Protein AF-A0A521NVI6-F1 (afdb_monomer_lite)

Sequence (77 aa):
MTTRAAVTSARPAPIPEEVDEDLDADGLPEDDFDAIDAEAADSLSEETGIDLTDASELDADNVPADEEFDRVMNAPD

Structure (mmCIF, N/CA/C/O backbone):
data_AF-A0A521NVI6-F1
#
_entry.id   AF-A0A521NVI6-F1
#
loop_
_atom_site.group_PDB
_atom_site.id
_atom_site.type_symbol
_atom_site.label_atom_id
_atom_site.label_alt_id
_atom_site.label_comp_id
_atom_site.label_asym_id
_atom_site.label_entity_id
_atom_site.label_seq_id
_atom_site.pdbx_PDB_ins_code
_atom_site.Cartn_x
_atom_site.Cartn_y
_atom_site.Cartn_z
_atom_site.occupancy
_atom_site.B_iso_or_equiv
_atom_site.auth_seq_id
_atom_site.auth_comp_id
_atom_site.auth_asym_id
_atom_site.auth_atom_id
_atom_site.pdbx_PDB_model_num
ATOM 1 N N . MET A 1 1 ? -53.068 -7.961 -36.682 1.00 45.75 1 MET A N 1
ATOM 2 C CA . MET A 1 1 ? -51.803 -7.771 -37.421 1.00 45.75 1 MET A CA 1
ATOM 3 C C . MET A 1 1 ? -50.923 -6.871 -36.570 1.00 45.75 1 MET A C 1
ATOM 5 O O . MET A 1 1 ? -51.190 -5.682 -36.528 1.00 45.75 1 MET A O 1
ATOM 9 N N . THR A 1 2 ? -49.954 -7.424 -35.836 1.00 53.59 2 THR A N 1
ATOM 10 C CA . THR A 1 2 ? -49.042 -6.631 -34.993 1.00 53.59 2 THR A CA 1
ATOM 11 C C . THR A 1 2 ? -47.617 -7.019 -35.360 1.00 53.59 2 THR A C 1
ATOM 13 O O . THR A 1 2 ? -47.223 -8.173 -35.205 1.00 53.59 2 THR A O 1
ATOM 16 N N . THR A 1 3 ? -46.884 -6.077 -35.942 1.00 57.78 3 THR A N 1
ATOM 17 C CA . THR A 1 3 ? -45.515 -6.240 -36.439 1.00 57.78 3 THR A CA 1
ATOM 18 C C . THR A 1 3 ? -44.519 -6.241 -35.279 1.00 57.78 3 THR A C 1
ATOM 20 O O . THR A 1 3 ? -44.504 -5.313 -34.475 1.00 57.78 3 THR A O 1
ATOM 23 N N . ARG A 1 4 ? -43.681 -7.281 -35.195 1.00 52.72 4 ARG A N 1
ATOM 24 C CA . ARG A 1 4 ? -42.535 -7.362 -34.275 1.00 52.72 4 ARG A CA 1
ATOM 25 C C . ARG A 1 4 ? -41.490 -6.316 -34.676 1.00 52.72 4 ARG A C 1
ATOM 27 O O . ARG A 1 4 ? -40.990 -6.361 -35.795 1.00 52.72 4 ARG A O 1
ATOM 34 N N . ALA A 1 5 ? -41.146 -5.412 -33.763 1.00 60.00 5 ALA A N 1
ATOM 35 C CA . ALA A 1 5 ? -39.959 -4.577 -33.899 1.00 60.00 5 ALA A CA 1
ATOM 36 C C . ALA A 1 5 ? -38.712 -5.465 -33.749 1.00 60.00 5 ALA A C 1
ATOM 38 O O . ALA A 1 5 ? -38.566 -6.171 -32.750 1.00 60.00 5 ALA A O 1
ATOM 39 N N . ALA A 1 6 ? -37.842 -5.465 -34.757 1.00 58.69 6 ALA A N 1
ATOM 40 C CA . ALA A 1 6 ? -36.524 -6.070 -34.656 1.00 58.69 6 ALA A CA 1
ATOM 41 C C . ALA A 1 6 ? -35.642 -5.142 -33.813 1.00 58.69 6 ALA A C 1
ATOM 43 O O . ALA A 1 6 ? -35.350 -4.019 -34.224 1.00 58.69 6 ALA A O 1
ATOM 44 N N . VAL A 1 7 ? -35.232 -5.601 -32.629 1.00 60.69 7 VAL A N 1
ATOM 45 C CA . VAL A 1 7 ? -34.123 -4.983 -31.905 1.00 60.69 7 VAL A CA 1
ATOM 46 C C . VAL A 1 7 ? -32.865 -5.284 -32.712 1.00 60.69 7 VAL A C 1
ATOM 48 O O . VAL A 1 7 ? -32.386 -6.415 -32.760 1.00 60.69 7 VAL A O 1
ATOM 51 N N . THR A 1 8 ? -32.380 -4.286 -33.446 1.00 58.53 8 THR A N 1
ATOM 52 C CA . THR A 1 8 ? -31.050 -4.360 -34.036 1.00 58.53 8 THR A CA 1
ATOM 53 C C . THR A 1 8 ? -30.074 -4.326 -32.869 1.00 58.53 8 THR A C 1
ATOM 55 O O . THR A 1 8 ? -29.851 -3.291 -32.248 1.00 58.53 8 THR A O 1
ATOM 58 N N . SER A 1 9 ? -29.577 -5.502 -32.489 1.00 59.59 9 SER A N 1
ATOM 59 C CA . SER A 1 9 ? -28.437 -5.623 -31.592 1.00 59.59 9 SER A CA 1
ATOM 60 C C . SER A 1 9 ? -27.256 -5.023 -32.346 1.00 59.59 9 SER A C 1
ATOM 62 O O . SER A 1 9 ? -26.634 -5.671 -33.187 1.00 59.59 9 SER A O 1
ATOM 64 N N . ALA A 1 10 ? -27.042 -3.724 -32.143 1.00 66.00 10 ALA A N 1
ATOM 65 C CA . ALA A 1 10 ? -25.844 -3.052 -32.593 1.00 66.00 10 ALA A CA 1
ATOM 66 C C . ALA A 1 10 ? -24.701 -3.673 -31.793 1.00 66.00 10 ALA A C 1
ATOM 68 O O . ALA A 1 10 ? -24.496 -3.351 -30.625 1.00 66.00 10 ALA A O 1
ATOM 69 N N . ARG A 1 11 ? -24.025 -4.647 -32.407 1.00 64.31 11 ARG A N 1
ATOM 70 C CA . ARG A 1 11 ? -22.758 -5.167 -31.910 1.00 64.31 11 ARG A CA 1
ATOM 71 C C . ARG A 1 11 ? -21.868 -3.942 -31.667 1.00 64.31 11 ARG A C 1
ATOM 73 O O . ARG A 1 11 ? -21.737 -3.150 -32.605 1.00 64.31 11 ARG A O 1
ATOM 80 N N . PRO A 1 12 ? -21.335 -3.731 -30.449 1.00 69.00 12 PRO A N 1
ATOM 81 C CA . PRO A 1 12 ? -20.433 -2.616 -30.218 1.00 69.00 12 PRO A CA 1
ATOM 82 C C . PRO A 1 12 ? -19.312 -2.741 -31.247 1.00 69.00 12 PRO A C 1
ATOM 84 O O . PRO A 1 12 ? -18.767 -3.833 -31.445 1.00 69.00 12 PRO A O 1
ATOM 87 N N . ALA A 1 13 ? -19.063 -1.658 -31.984 1.00 68.69 13 ALA A N 1
ATOM 88 C CA . ALA A 1 13 ? -17.901 -1.600 -32.852 1.00 68.69 13 ALA A CA 1
ATOM 89 C C . ALA A 1 13 ? -16.679 -1.927 -31.983 1.00 68.69 13 ALA A C 1
ATOM 91 O O . ALA A 1 13 ? -16.643 -1.466 -30.837 1.00 68.69 13 ALA A O 1
ATOM 92 N N . PRO A 1 14 ? -15.721 -2.738 -32.465 1.00 69.25 14 PRO A N 1
ATOM 93 C CA . PRO A 1 14 ? -14.462 -2.845 -31.755 1.00 69.25 14 PRO A CA 1
ATOM 94 C C . PRO A 1 14 ? -13.927 -1.420 -31.629 1.00 69.25 14 PRO A C 1
ATOM 96 O O . PRO A 1 14 ? -13.817 -0.704 -32.628 1.00 69.25 14 PRO A O 1
ATOM 99 N N . ILE A 1 15 ? -13.695 -0.986 -30.391 1.00 64.94 15 ILE A N 1
ATOM 100 C CA . ILE A 1 15 ? -12.808 0.144 -30.149 1.00 64.94 15 ILE A CA 1
ATOM 101 C C . ILE A 1 15 ? -11.524 -0.165 -30.927 1.00 64.94 15 ILE A C 1
ATOM 103 O O . ILE A 1 15 ? -11.079 -1.318 -30.884 1.00 64.94 15 ILE A O 1
ATOM 107 N N . PRO A 1 16 ? -10.967 0.777 -31.707 1.00 62.62 16 PRO A N 1
ATOM 108 C CA . PRO A 1 16 ? -9.583 0.607 -32.087 1.00 62.62 16 PRO A CA 1
ATOM 109 C C . PRO A 1 16 ? -8.836 0.565 -30.754 1.00 62.62 16 PRO A C 1
ATOM 111 O O . PRO A 1 16 ? -8.834 1.551 -30.018 1.00 62.62 16 PRO A O 1
ATOM 114 N N . GLU A 1 17 ? -8.295 -0.597 -30.387 1.00 61.81 17 GLU A N 1
ATOM 115 C CA . GLU A 1 17 ? -7.064 -0.541 -29.622 1.00 61.81 17 GLU A CA 1
ATOM 116 C C . GLU A 1 17 ? -6.118 0.209 -30.549 1.00 61.81 17 GLU A C 1
ATOM 118 O O . GLU A 1 17 ? -5.654 -0.336 -31.551 1.00 61.81 17 GLU A O 1
ATOM 123 N N . GLU A 1 18 ? -5.896 1.488 -30.263 1.00 58.47 18 GLU A N 1
ATOM 124 C CA . GLU A 1 18 ? -4.596 2.064 -30.555 1.00 58.47 18 GLU A CA 1
ATOM 125 C C . GLU A 1 18 ? -3.649 1.302 -29.629 1.00 58.47 18 GLU A C 1
ATOM 127 O O . GLU A 1 18 ? -3.346 1.722 -28.519 1.00 58.47 18 GLU A O 1
ATOM 132 N N . VAL A 1 19 ? -3.316 0.074 -30.041 1.00 59.62 19 VAL A N 1
ATOM 133 C CA . VAL A 1 19 ? -2.062 -0.538 -29.657 1.00 59.62 19 VAL A CA 1
ATOM 134 C C . VAL A 1 19 ? -1.072 0.461 -30.211 1.00 59.62 19 VAL A C 1
ATOM 136 O O . VAL A 1 19 ? -0.968 0.604 -31.430 1.00 59.62 19 VA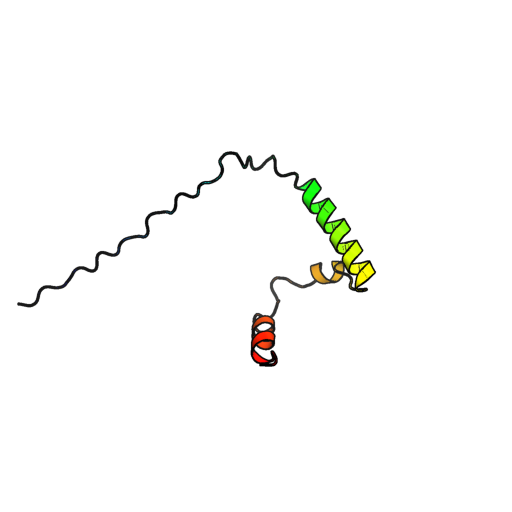L A O 1
ATOM 139 N N . ASP A 1 20 ? -0.456 1.245 -29.334 1.00 56.81 20 ASP A N 1
ATOM 140 C CA . ASP A 1 20 ? 0.761 1.942 -29.693 1.00 56.81 20 ASP A CA 1
ATOM 141 C C . ASP A 1 20 ? 1.695 0.844 -30.223 1.00 56.81 20 ASP A C 1
ATOM 143 O O . ASP A 1 20 ? 2.273 0.081 -29.455 1.00 56.81 20 ASP A O 1
ATOM 147 N N . GLU A 1 21 ? 1.771 0.685 -31.548 1.00 55.97 21 GLU A N 1
ATOM 148 C CA . GLU A 1 21 ? 2.634 -0.296 -32.224 1.00 55.97 21 GLU A CA 1
ATOM 149 C C . GLU A 1 21 ? 4.128 0.011 -31.969 1.00 55.97 21 GLU A C 1
ATOM 151 O O . GLU A 1 21 ? 4.988 -0.758 -32.385 1.00 55.97 21 GLU A O 1
ATOM 156 N N . ASP A 1 22 ? 4.414 1.099 -31.239 1.00 51.81 22 ASP A N 1
ATOM 157 C CA . ASP A 1 22 ? 5.713 1.503 -30.697 1.00 51.81 22 ASP A CA 1
ATOM 158 C C . ASP A 1 22 ? 5.960 1.016 -29.249 1.00 51.81 22 ASP A C 1
ATOM 160 O O . ASP A 1 22 ? 7.043 1.235 -28.702 1.00 51.81 22 ASP A O 1
ATOM 164 N N . LEU A 1 23 ? 5.005 0.329 -28.607 1.00 55.38 23 LEU A N 1
ATOM 165 C CA . LEU A 1 23 ? 5.298 -0.540 -27.463 1.00 55.38 23 LEU A CA 1
ATOM 166 C C . LEU A 1 23 ? 5.889 -1.841 -28.011 1.00 55.38 23 LEU A C 1
ATOM 168 O O . LEU A 1 23 ? 5.287 -2.913 -27.924 1.00 55.38 23 LEU A O 1
ATOM 172 N N . ASP A 1 24 ? 7.082 -1.732 -28.599 1.00 52.38 24 ASP A N 1
ATOM 173 C CA . ASP A 1 24 ? 8.002 -2.855 -28.692 1.00 52.38 24 ASP A CA 1
ATOM 174 C C . ASP A 1 24 ? 8.030 -3.503 -27.302 1.00 52.38 24 ASP A C 1
ATOM 176 O O . ASP A 1 24 ? 8.514 -2.918 -26.329 1.00 52.38 24 ASP A O 1
ATOM 180 N N . ALA A 1 25 ? 7.494 -4.719 -27.209 1.00 57.03 25 ALA A N 1
ATOM 181 C CA . ALA A 1 25 ? 7.453 -5.552 -26.008 1.00 57.03 25 ALA A CA 1
ATOM 182 C C . ALA A 1 25 ? 8.855 -5.935 -25.473 1.00 57.03 25 ALA A C 1
ATOM 184 O O . ALA A 1 25 ? 8.968 -6.767 -24.581 1.00 57.03 25 ALA A O 1
ATOM 185 N N . ASP A 1 26 ? 9.903 -5.301 -26.000 1.00 59.66 26 ASP A N 1
ATOM 186 C CA . ASP A 1 26 ? 11.314 -5.518 -25.710 1.00 59.66 26 ASP A CA 1
ATOM 187 C C . ASP A 1 26 ? 11.998 -4.231 -25.179 1.00 59.66 26 ASP A C 1
ATOM 189 O O . ASP A 1 26 ? 13.224 -4.194 -25.052 1.00 59.66 26 ASP A O 1
ATOM 193 N N . GLY A 1 27 ? 11.244 -3.144 -24.937 1.00 54.94 27 GLY A N 1
ATOM 194 C CA . GLY A 1 27 ? 11.803 -1.800 -24.715 1.00 54.94 27 GLY A CA 1
ATOM 195 C C . GLY A 1 27 ? 11.272 -1.009 -23.517 1.00 54.94 27 GLY A C 1
ATOM 196 O O . GLY A 1 27 ? 11.737 0.110 -23.292 1.00 54.94 27 GLY A O 1
ATOM 197 N N . LEU A 1 28 ? 10.338 -1.549 -22.730 1.00 59.12 28 LEU A N 1
ATOM 198 C CA . LEU A 1 28 ? 10.133 -1.024 -21.380 1.00 59.12 28 LEU A CA 1
ATOM 199 C C . LEU A 1 28 ? 11.345 -1.469 -20.555 1.00 59.12 28 LEU A C 1
ATOM 201 O O . LEU A 1 28 ? 11.648 -2.662 -20.569 1.00 59.12 28 LEU A O 1
ATOM 205 N N . PRO A 1 29 ? 12.075 -0.566 -19.876 1.00 61.19 29 PRO A N 1
ATOM 206 C CA . PRO A 1 29 ? 13.121 -0.994 -18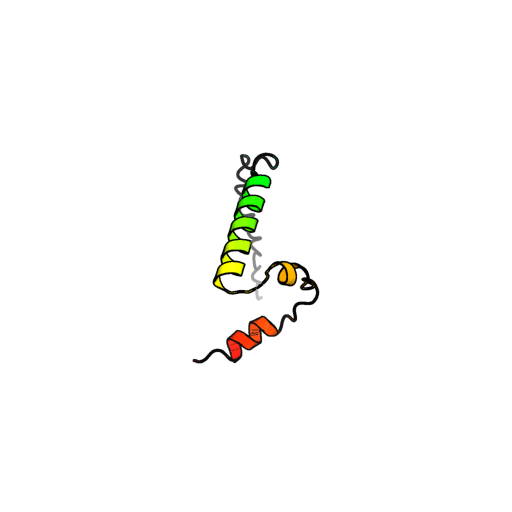.966 1.00 61.19 29 PRO A CA 1
ATOM 207 C C . PRO A 1 29 ? 12.446 -1.677 -17.770 1.00 61.19 29 PRO A C 1
ATOM 209 O O . PRO A 1 29 ? 12.170 -1.033 -16.764 1.00 61.19 29 PRO A O 1
ATOM 212 N N . GLU A 1 30 ? 12.125 -2.967 -17.899 1.00 60.09 30 GLU A N 1
ATOM 213 C CA . GLU A 1 30 ? 11.602 -3.796 -16.803 1.00 60.09 30 GLU A CA 1
ATOM 214 C C . GLU A 1 30 ? 12.523 -3.664 -15.576 1.00 60.09 30 GLU A C 1
ATOM 216 O O . GLU A 1 30 ? 12.046 -3.449 -14.467 1.00 60.09 30 GLU A O 1
ATOM 221 N N . ASP A 1 31 ? 13.838 -3.594 -15.817 1.00 60.34 31 ASP A N 1
ATOM 222 C CA . ASP A 1 31 ? 14.870 -3.362 -14.798 1.00 60.34 31 ASP A CA 1
ATOM 223 C C . ASP A 1 31 ? 14.767 -2.001 -14.072 1.00 60.34 31 ASP A C 1
ATOM 225 O O . ASP A 1 31 ? 15.130 -1.912 -12.898 1.00 60.34 31 ASP A O 1
ATOM 229 N N . ASP A 1 32 ? 14.298 -0.925 -14.722 1.00 64.06 32 ASP A N 1
ATOM 230 C CA . ASP A 1 32 ? 14.193 0.389 -14.060 1.00 64.06 32 ASP A CA 1
ATOM 231 C C . ASP A 1 32 ? 12.933 0.480 -13.182 1.00 64.06 32 ASP A C 1
ATOM 233 O O . ASP A 1 32 ? 12.942 1.185 -12.173 1.00 64.06 32 ASP A O 1
ATOM 237 N N . PHE A 1 33 ? 11.855 -0.234 -13.526 1.00 65.88 33 PHE A N 1
ATOM 238 C CA . PHE A 1 33 ? 10.649 -0.284 -12.691 1.00 65.88 33 PHE A CA 1
ATOM 239 C C . PHE A 1 33 ? 10.885 -1.078 -11.404 1.00 65.88 33 PHE A C 1
ATOM 241 O O . PHE A 1 33 ? 10.512 -0.597 -10.334 1.00 65.88 33 PHE A O 1
ATOM 248 N N . ASP A 1 34 ? 11.567 -2.223 -11.492 1.00 66.62 34 ASP A N 1
ATOM 249 C CA . ASP A 1 34 ? 11.925 -3.032 -10.319 1.00 66.62 34 ASP A CA 1
ATOM 250 C C . ASP A 1 34 ? 12.871 -2.275 -9.367 1.00 66.62 34 ASP A C 1
ATOM 252 O O . ASP A 1 34 ? 12.744 -2.362 -8.143 1.00 66.62 34 ASP A O 1
ATOM 256 N N . ALA A 1 35 ? 13.796 -1.472 -9.907 1.00 69.94 35 ALA A N 1
ATOM 257 C CA . ALA A 1 35 ? 14.696 -0.647 -9.100 1.00 69.94 35 ALA A CA 1
ATOM 258 C C . ALA A 1 35 ? 13.963 0.480 -8.348 1.00 69.94 35 ALA A C 1
ATOM 260 O O . ALA A 1 35 ? 14.300 0.781 -7.200 1.00 69.94 35 ALA A O 1
ATOM 261 N N . ILE A 1 36 ? 12.962 1.100 -8.981 1.00 74.56 36 ILE A N 1
ATOM 262 C CA . ILE A 1 36 ? 12.141 2.153 -8.364 1.00 74.56 36 ILE A CA 1
ATOM 263 C C . ILE A 1 36 ? 11.227 1.566 -7.283 1.00 74.56 36 ILE A C 1
ATOM 265 O O . ILE A 1 36 ? 11.060 2.186 -6.232 1.00 74.56 36 ILE A O 1
ATOM 269 N N . ASP A 1 37 ? 10.652 0.386 -7.521 1.00 75.94 37 ASP A N 1
ATOM 270 C CA . ASP A 1 37 ? 9.762 -0.280 -6.566 1.00 75.94 37 ASP A CA 1
ATOM 271 C C . ASP A 1 37 ? 10.515 -0.715 -5.301 1.00 75.94 37 ASP A C 1
ATOM 273 O O . ASP A 1 37 ? 10.041 -0.489 -4.189 1.00 75.94 37 ASP A O 1
ATOM 277 N N . ALA A 1 38 ? 11.744 -1.221 -5.449 1.00 81.88 38 ALA A N 1
ATOM 278 C CA . ALA A 1 38 ? 12.599 -1.577 -4.318 1.00 81.88 38 ALA A CA 1
ATOM 279 C C . ALA A 1 38 ? 12.974 -0.364 -3.442 1.00 81.88 38 ALA A C 1
ATOM 281 O O . ALA A 1 38 ? 12.838 -0.433 -2.220 1.00 81.88 38 ALA A O 1
ATOM 282 N N . GLU A 1 39 ? 13.391 0.767 -4.036 1.00 81.62 39 GLU A N 1
ATOM 283 C CA . GLU A 1 39 ? 13.663 1.990 -3.255 1.00 81.62 39 GLU A CA 1
ATOM 284 C C . GLU A 1 39 ? 12.396 2.544 -2.587 1.00 81.62 39 GLU A C 1
ATOM 286 O O . GLU A 1 39 ? 12.451 3.044 -1.460 1.00 81.62 39 GLU A O 1
ATOM 291 N N . ALA A 1 40 ? 11.242 2.454 -3.254 1.00 83.69 40 ALA A N 1
ATOM 292 C CA . ALA A 1 40 ? 9.970 2.888 -2.686 1.00 83.69 40 ALA A CA 1
ATOM 293 C C . ALA A 1 40 ? 9.531 1.993 -1.515 1.00 83.69 40 ALA A C 1
ATOM 295 O O . ALA A 1 40 ? 9.063 2.509 -0.495 1.00 83.69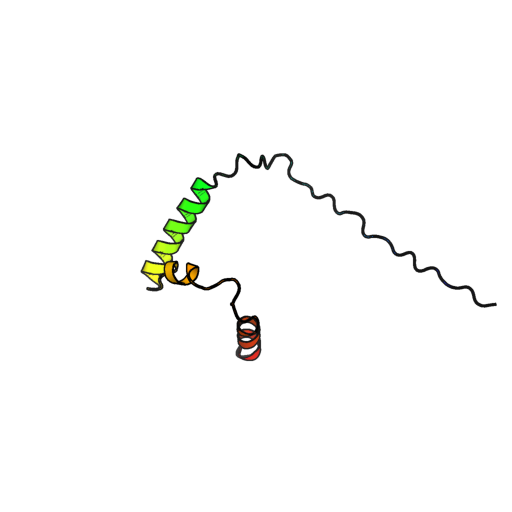 40 ALA A O 1
ATOM 296 N N . ALA A 1 41 ? 9.708 0.676 -1.638 1.00 85.12 41 ALA A N 1
ATOM 297 C CA . ALA A 1 41 ? 9.379 -0.294 -0.604 1.00 85.12 41 ALA A CA 1
ATOM 298 C C . ALA A 1 41 ? 10.251 -0.115 0.647 1.00 85.12 41 ALA A C 1
ATOM 300 O O . ALA A 1 41 ? 9.711 -0.045 1.756 1.00 85.12 41 ALA A O 1
ATOM 301 N N . ASP A 1 42 ? 11.568 0.049 0.477 1.00 87.00 42 ASP A N 1
ATOM 302 C CA . ASP A 1 42 ? 12.488 0.334 1.584 1.00 87.00 42 ASP A CA 1
ATOM 303 C C . ASP A 1 42 ? 12.153 1.676 2.253 1.00 87.00 42 ASP A C 1
ATOM 305 O O . ASP A 1 42 ? 12.039 1.747 3.478 1.00 87.00 42 ASP A O 1
ATOM 309 N N . SER A 1 43 ? 11.887 2.734 1.477 1.00 89.56 43 SER A N 1
ATOM 310 C CA . SER A 1 43 ? 11.535 4.044 2.040 1.00 89.56 43 SER A CA 1
ATOM 311 C C . SER A 1 43 ? 10.222 4.016 2.834 1.00 89.56 43 SER A C 1
ATOM 313 O O . SER A 1 43 ? 10.121 4.670 3.875 1.00 89.56 43 SER A O 1
ATOM 315 N N . LEU A 1 44 ? 9.209 3.281 2.365 1.00 87.25 44 LEU A N 1
ATOM 316 C CA . LEU A 1 44 ? 7.943 3.103 3.084 1.00 87.25 44 LEU A CA 1
ATOM 317 C C . LEU A 1 44 ? 8.129 2.259 4.347 1.00 87.25 44 LEU A C 1
ATOM 319 O O . LEU A 1 44 ? 7.532 2.576 5.378 1.00 87.25 44 LEU A O 1
ATOM 323 N N . SER A 1 45 ? 8.969 1.225 4.295 1.00 90.06 45 SER A N 1
ATOM 324 C CA . SER A 1 45 ? 9.321 0.392 5.449 1.00 90.06 45 SER A CA 1
ATOM 325 C C . SER A 1 45 ? 10.053 1.195 6.524 1.00 90.06 45 SER A C 1
ATOM 327 O O . SER A 1 45 ? 9.699 1.127 7.700 1.00 90.06 45 SER A O 1
ATOM 329 N N . GLU A 1 46 ? 11.002 2.048 6.142 1.00 91.06 46 GLU A N 1
ATOM 330 C CA . GLU A 1 46 ? 11.722 2.929 7.068 1.00 91.06 46 GLU A CA 1
ATOM 331 C C . GLU A 1 46 ? 10.819 4.004 7.693 1.00 91.06 46 GLU A C 1
ATOM 333 O O . GLU A 1 46 ? 1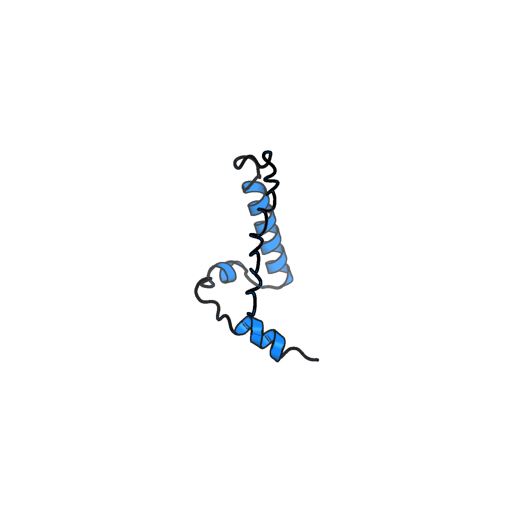0.979 4.3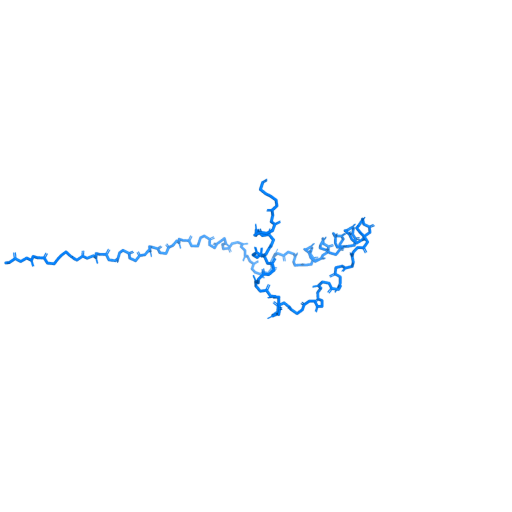40 8.871 1.00 91.06 46 GLU A O 1
ATOM 338 N N . GLU A 1 47 ? 9.858 4.541 6.931 1.00 91.25 47 GLU A N 1
ATOM 339 C CA . GLU A 1 47 ? 8.928 5.568 7.417 1.00 91.25 47 GLU A CA 1
ATOM 340 C C . GLU A 1 47 ? 7.844 4.987 8.336 1.00 91.25 47 GLU A C 1
ATOM 342 O O . GLU A 1 47 ? 7.533 5.550 9.390 1.00 91.25 47 GLU A O 1
ATOM 347 N N . THR A 1 48 ? 7.251 3.864 7.937 1.00 88.38 48 THR A N 1
ATOM 348 C CA . THR A 1 48 ? 6.071 3.289 8.598 1.00 88.38 48 THR A CA 1
ATOM 349 C C . THR A 1 48 ? 6.414 2.155 9.565 1.00 88.38 48 THR A C 1
ATOM 351 O O . THR A 1 48 ? 5.611 1.833 10.445 1.00 88.38 48 THR A O 1
ATOM 354 N N . GLY A 1 49 ? 7.607 1.571 9.436 1.00 88.75 49 GLY A N 1
ATOM 355 C CA . GLY A 1 49 ? 8.038 0.367 10.144 1.00 88.75 49 GLY A CA 1
ATOM 356 C C . GLY A 1 49 ? 7.394 -0.923 9.627 1.00 88.75 49 GLY A C 1
ATOM 357 O O . GLY A 1 49 ? 7.415 -1.920 10.348 1.00 88.75 49 GLY A O 1
ATOM 358 N N . ILE A 1 50 ? 6.760 -0.895 8.449 1.00 85.19 50 ILE A N 1
ATOM 359 C CA . ILE A 1 50 ? 5.981 -2.009 7.896 1.00 85.19 50 ILE A CA 1
ATOM 360 C C . ILE A 1 50 ? 6.805 -2.721 6.820 1.00 85.19 50 ILE A C 1
ATOM 362 O O . ILE A 1 50 ? 7.175 -2.112 5.820 1.00 85.19 50 ILE A O 1
ATOM 366 N N . ASP A 1 51 ? 7.050 -4.016 7.003 1.00 85.25 51 ASP A N 1
ATOM 367 C CA . ASP A 1 51 ? 7.744 -4.842 6.016 1.00 85.25 51 ASP A CA 1
ATOM 368 C C . ASP A 1 51 ? 6.781 -5.269 4.893 1.00 85.25 51 ASP A C 1
ATOM 370 O O . ASP A 1 51 ? 5.827 -6.014 5.119 1.00 85.25 51 ASP A O 1
ATOM 374 N N . LEU A 1 52 ? 7.013 -4.784 3.670 1.00 80.69 52 LEU A N 1
ATOM 375 C CA . LEU A 1 52 ? 6.228 -5.152 2.484 1.00 80.69 52 LEU A CA 1
ATOM 376 C C . LEU A 1 52 ? 6.672 -6.496 1.877 1.00 80.69 52 LEU A C 1
ATOM 378 O O . LEU A 1 52 ? 5.967 -7.056 1.035 1.00 80.69 52 LEU A O 1
ATOM 382 N N . THR A 1 53 ? 7.792 -7.060 2.338 1.00 83.69 53 THR A N 1
ATOM 383 C CA . THR A 1 53 ? 8.216 -8.425 1.988 1.00 83.69 53 THR A CA 1
ATOM 384 C C . THR A 1 53 ? 7.229 -9.450 2.550 1.00 83.69 53 THR A C 1
ATOM 386 O O . THR A 1 53 ? 6.886 -10.420 1.882 1.00 83.69 53 THR A O 1
ATOM 389 N N . ASP A 1 54 ? 6.664 -9.182 3.729 1.00 77.50 54 ASP A N 1
ATOM 390 C CA . ASP A 1 54 ? 5.583 -9.997 4.293 1.00 77.50 54 ASP A CA 1
ATOM 391 C C . ASP A 1 54 ? 4.285 -9.864 3.472 1.00 77.50 54 ASP A C 1
ATOM 393 O O . ASP A 1 54 ? 3.477 -10.790 3.403 1.00 77.50 54 ASP A O 1
ATOM 397 N N . ALA A 1 55 ? 4.080 -8.730 2.791 1.00 79.62 55 ALA A N 1
ATOM 398 C CA . ALA A 1 55 ? 2.914 -8.524 1.933 1.00 79.62 55 ALA A CA 1
ATOM 399 C C . ALA A 1 55 ? 2.984 -9.332 0.627 1.00 79.62 55 ALA A C 1
ATOM 401 O O . ALA A 1 55 ? 1.942 -9.604 0.037 1.00 79.62 55 ALA A O 1
ATOM 402 N N . SER A 1 56 ? 4.175 -9.758 0.193 1.00 74.62 56 SER A N 1
ATOM 403 C CA . SER A 1 56 ? 4.324 -10.685 -0.940 1.00 74.62 56 SER A CA 1
ATOM 404 C C . SER A 1 56 ? 4.125 -12.156 -0.544 1.00 74.62 56 SER A C 1
ATOM 406 O O . SER A 1 56 ? 3.900 -12.988 -1.422 1.00 74.62 56 SER A O 1
ATOM 408 N N . GLU A 1 57 ? 4.132 -12.483 0.758 1.00 73.94 57 GLU A N 1
ATOM 409 C CA . GLU A 1 57 ? 3.710 -13.791 1.291 1.00 73.94 57 GLU A CA 1
ATOM 410 C C . GLU A 1 57 ? 2.178 -13.899 1.444 1.00 73.94 57 GLU A C 1
ATOM 412 O O . GLU A 1 57 ? 1.651 -15.003 1.610 1.00 73.94 57 GLU A O 1
ATOM 417 N N . LEU A 1 58 ? 1.430 -12.788 1.337 1.00 75.06 58 LEU A N 1
ATOM 418 C CA . LEU A 1 58 ? -0.029 -12.858 1.235 1.00 75.06 58 LEU A CA 1
ATOM 419 C C . LEU A 1 58 ? -0.406 -13.672 -0.007 1.00 75.06 58 LEU A C 1
ATOM 421 O O . LEU A 1 58 ? -0.120 -13.284 -1.137 1.00 75.06 58 LEU A O 1
ATOM 425 N N . ASP A 1 59 ? -1.066 -14.807 0.226 1.00 78.56 59 ASP A N 1
ATOM 426 C CA . ASP A 1 59 ? -1.624 -15.666 -0.814 1.00 78.56 59 ASP A CA 1
ATOM 427 C C . ASP A 1 59 ? -2.656 -14.855 -1.608 1.00 78.56 59 ASP A C 1
ATOM 429 O O . ASP A 1 59 ? -3.803 -14.693 -1.182 1.00 78.56 59 ASP A O 1
ATOM 433 N N . ALA A 1 60 ? -2.225 -14.289 -2.740 1.00 78.25 60 ALA A N 1
ATOM 434 C CA . ALA A 1 60 ? -3.044 -13.426 -3.590 1.00 78.25 60 ALA A CA 1
ATOM 435 C C . ALA A 1 60 ? -4.331 -14.128 -4.057 1.00 78.25 60 ALA A C 1
ATOM 437 O O . ALA A 1 60 ? -5.326 -13.467 -4.355 1.00 78.25 60 ALA A O 1
ATOM 438 N N . ASP A 1 61 ? -4.334 -15.463 -4.047 1.00 80.44 61 ASP A N 1
ATOM 439 C CA . ASP A 1 61 ? -5.481 -16.294 -4.395 1.00 80.44 61 ASP A CA 1
ATOM 440 C C . ASP A 1 61 ? -6.483 -16.473 -3.231 1.00 80.44 61 ASP A C 1
ATOM 442 O O . ASP A 1 61 ? -7.568 -17.025 -3.431 1.00 80.44 61 ASP A O 1
ATOM 446 N N . ASN A 1 62 ? -6.157 -15.998 -2.022 1.00 70.75 62 ASN A N 1
ATOM 447 C CA . ASN A 1 62 ? -6.930 -16.194 -0.787 1.00 70.75 62 ASN A CA 1
ATOM 448 C C . ASN A 1 62 ? -7.315 -14.898 -0.062 1.00 70.75 62 ASN A C 1
ATOM 450 O O . ASN A 1 62 ? -7.780 -14.960 1.079 1.00 70.75 62 ASN A O 1
ATOM 454 N N . VAL A 1 63 ? -7.163 -13.732 -0.695 1.00 72.69 63 VAL A N 1
ATOM 455 C CA . VAL A 1 63 ? -7.687 -12.476 -0.139 1.00 72.69 63 VAL A CA 1
ATOM 456 C C . VAL A 1 63 ? -9.216 -12.587 -0.050 1.00 72.69 63 VAL A C 1
ATOM 458 O O . VAL A 1 63 ? -9.873 -12.759 -1.084 1.00 72.69 63 VAL A O 1
ATOM 461 N N . PRO A 1 64 ? -9.819 -12.510 1.151 1.00 73.06 64 PRO A N 1
ATOM 462 C CA . PRO A 1 64 ? -11.267 -12.549 1.281 1.00 73.06 64 PRO A CA 1
ATOM 463 C C . PRO A 1 64 ? -11.859 -11.333 0.566 1.00 73.06 64 PRO A C 1
ATOM 465 O O . PRO A 1 64 ? -11.545 -10.188 0.893 1.00 73.06 64 PRO A O 1
ATOM 468 N N . ALA A 1 65 ? -12.727 -11.570 -0.418 1.00 74.50 65 ALA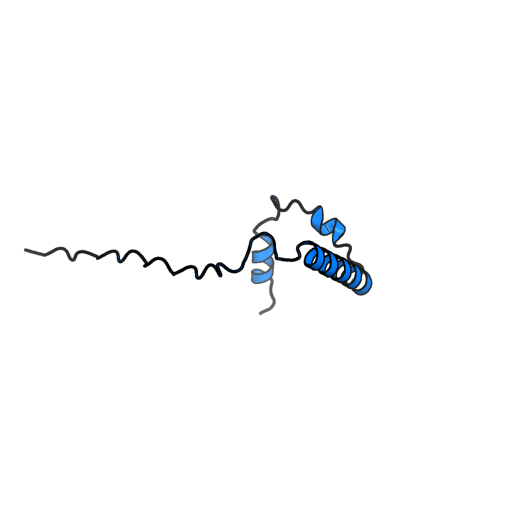 A N 1
ATOM 469 C CA . ALA A 1 65 ? -13.356 -10.506 -1.209 1.00 74.50 65 ALA A CA 1
ATOM 470 C C . ALA A 1 65 ? -14.182 -9.521 -0.348 1.00 74.50 65 ALA A C 1
ATOM 472 O O . ALA A 1 65 ? -14.531 -8.422 -0.775 1.00 74.50 65 ALA A O 1
ATOM 473 N N . ASP A 1 66 ? -14.511 -9.934 0.867 1.00 69.12 66 ASP A N 1
ATOM 474 C CA . ASP A 1 66 ? -15.361 -9.265 1.834 1.00 69.12 66 ASP A CA 1
ATOM 475 C C . ASP A 1 66 ? -14.627 -8.138 2.593 1.00 69.12 66 ASP A C 1
ATOM 477 O O . ASP A 1 66 ? -15.271 -7.188 3.042 1.00 69.12 66 ASP A O 1
ATOM 481 N N . GLU A 1 67 ? -13.290 -8.163 2.665 1.00 76.88 67 GLU A N 1
ATOM 482 C CA . GLU A 1 67 ? -12.495 -7.165 3.407 1.00 76.88 67 GLU A CA 1
ATOM 483 C C . GLU A 1 67 ? -12.481 -5.772 2.743 1.00 76.88 67 GLU A C 1
ATOM 485 O O . GLU A 1 67 ? -12.335 -4.741 3.413 1.00 76.88 67 GLU A O 1
ATOM 490 N N . GLU A 1 68 ? -12.659 -5.698 1.420 1.00 72.44 68 GLU A N 1
ATOM 491 C CA . GLU A 1 68 ? -12.868 -4.422 0.723 1.00 72.44 68 GLU A CA 1
ATOM 492 C C . GLU A 1 68 ? -14.255 -3.840 1.039 1.00 72.44 68 GLU A C 1
ATOM 494 O O . GLU A 1 68 ? -14.386 -2.645 1.320 1.00 72.44 68 GLU A O 1
ATOM 499 N N . PHE A 1 69 ? -15.289 -4.684 1.061 1.00 78.25 69 PHE A N 1
ATOM 500 C CA . PHE A 1 69 ? -16.668 -4.251 1.281 1.00 78.25 69 PHE A CA 1
ATOM 501 C C . PHE A 1 69 ? -16.919 -3.830 2.735 1.00 78.25 69 PHE A C 1
ATOM 503 O O . PHE A 1 69 ? -17.588 -2.824 2.985 1.00 78.25 69 PHE A O 1
ATOM 510 N N . ASP A 1 70 ? -16.328 -4.535 3.699 1.00 83.00 70 ASP A N 1
ATOM 511 C CA . ASP A 1 70 ? -16.436 -4.200 5.120 1.00 83.00 70 ASP A CA 1
ATOM 512 C C . ASP A 1 70 ? -15.833 -2.829 5.445 1.00 83.00 70 ASP A C 1
ATOM 514 O O . ASP A 1 70 ? -16.347 -2.131 6.320 1.00 83.00 70 ASP A O 1
ATOM 518 N N . ARG A 1 71 ? -14.801 -2.379 4.720 1.00 79.75 71 ARG A N 1
ATOM 519 C CA . ARG A 1 71 ? -14.286 -1.005 4.856 1.00 79.75 71 ARG A CA 1
ATOM 520 C C . ARG A 1 71 ? -15.294 0.044 4.410 1.00 79.75 71 ARG A C 1
ATOM 522 O O . ARG A 1 71 ? -15.372 1.089 5.044 1.00 79.75 71 ARG A O 1
ATOM 529 N N . VAL A 1 72 ? -16.065 -0.227 3.358 1.00 80.12 72 VAL A N 1
ATOM 530 C CA . VAL A 1 72 ? -17.120 0.678 2.874 1.00 80.12 72 VAL A CA 1
ATOM 531 C C . VAL A 1 72 ? -18.289 0.708 3.854 1.00 80.12 72 VAL A C 1
ATOM 533 O O . VAL A 1 72 ? -18.788 1.780 4.178 1.00 80.12 72 VAL A O 1
ATOM 536 N N . MET A 1 73 ? -18.703 -0.453 4.364 1.00 86.00 73 MET A N 1
ATOM 537 C CA . MET A 1 73 ? -19.839 -0.545 5.289 1.00 86.00 73 MET A CA 1
ATOM 538 C C . MET A 1 73 ? -19.522 0.006 6.684 1.00 86.00 73 MET A C 1
ATOM 540 O O . MET A 1 73 ? -20.415 0.528 7.348 1.00 86.00 73 MET A O 1
ATOM 544 N N . ASN A 1 74 ? -18.265 -0.100 7.126 1.00 85.56 74 ASN A N 1
ATOM 545 C CA . ASN A 1 74 ? -17.800 0.425 8.411 1.00 85.56 74 ASN A CA 1
ATOM 546 C C . ASN A 1 74 ? -17.135 1.805 8.298 1.00 85.56 74 ASN A C 1
ATOM 548 O O . ASN A 1 74 ? -16.647 2.326 9.307 1.00 85.56 74 ASN A O 1
ATOM 552 N N . ALA A 1 75 ? -17.099 2.402 7.102 1.00 82.50 75 ALA A N 1
ATOM 553 C CA . ALA A 1 75 ? -16.632 3.767 6.943 1.00 82.50 75 ALA A CA 1
ATOM 554 C C . ALA A 1 75 ? -17.562 4.707 7.733 1.00 82.50 75 ALA A C 1
ATOM 556 O O . ALA A 1 75 ? -18.785 4.579 7.644 1.00 82.50 75 ALA A O 1
ATOM 557 N N . PRO A 1 76 ? -17.014 5.639 8.527 1.00 82.38 76 PRO A N 1
ATOM 558 C CA . PRO A 1 76 ? -17.824 6.694 9.119 1.00 82.38 76 PRO A CA 1
ATOM 559 C C . PRO A 1 76 ? -18.461 7.545 8.004 1.00 82.38 76 PRO A C 1
ATOM 561 O O . PRO A 1 76 ? -17.765 7.916 7.059 1.00 82.38 76 PRO A O 1
ATOM 564 N N . ASP A 1 77 ? -19.765 7.817 8.130 1.00 80.88 77 ASP A N 1
ATOM 565 C CA . ASP A 1 77 ? -20.565 8.693 7.246 1.00 80.88 77 ASP A CA 1
ATOM 566 C C . ASP A 1 77 ? -20.209 10.178 7.463 1.00 80.88 77 ASP A C 1
ATOM 568 O O . ASP A 1 77 ? -20.152 10.603 8.647 1.00 80.88 77 ASP A O 1
#

Secondary structure (DSSP, 8-state):
--PPP-----PPPPP-----TT--TT-S-HHHHHHHHHHHHHHHHHHH---SHHHHSS-GGG--THHHHHHHHTS--

Radius of gyration: 24.06 Å; chains: 1; bounding box: 67×25×48 Å

pLDDT: mean 71.43, std 11.79, range [45.75, 91.25]

Foldseek 3Di:
DDDDDDPPPPPPDPDPPPPVPVPPVVPDPPVVVVVVVVVVQVVCCVVVVDHCVVVVVPPPVPDPPCVVVVCVVPPDD